Protein AF-A0A523SRG1-F1 (afdb_monomer)

Secondary structure (DSSP, 8-state):
-HHHHHHHHHHHHHHHGGGGS------------TT-EEEE--TT-GGG-EEEE--TT--

Radius of gyration: 27.5 Å; Cα contacts (8 Å, |Δi|>4): 37; chains: 1; bounding box: 48×29×67 Å

Foldseek 3Di:
DVVVVVVVVVVVVVVCVVVVPDPPPPPPDDDDDAQDKDFDDDPPCVVPGDIDGQHNVRD

Mean predicted aligned error: 11.38 Å

Structure (mmCIF, N/CA/C/O backbone):
data_AF-A0A523SRG1-F1
#
_entry.id   AF-A0A523SRG1-F1
#
loop_
_atom_site.group_PDB
_atom_site.id
_atom_site.type_symbol
_atom_site.label_atom_id
_atom_site.label_alt_id
_atom_site.label_comp_id
_atom_site.label_asym_id
_atom_site.label_entity_id
_atom_site.label_seq_id
_atom_site.pdbx_PDB_ins_code
_atom_site.Cartn_x
_atom_site.Cartn_y
_atom_site.Cartn_z
_atom_site.occupancy
_atom_site.B_iso_or_equiv
_atom_site.auth_seq_id
_atom_site.auth_comp_id
_atom_site.auth_asym_id
_atom_site.auth_atom_id
_atom_site.pdbx_PDB_model_num
ATOM 1 N N . MET A 1 1 ? 34.257 14.023 -53.087 1.00 63.59 1 MET A N 1
ATOM 2 C CA . MET A 1 1 ? 34.580 13.149 -51.932 1.00 63.59 1 MET A CA 1
ATOM 3 C C . MET A 1 1 ? 33.956 13.642 -50.624 1.00 63.59 1 MET A C 1
ATOM 5 O O . MET A 1 1 ? 33.225 12.883 -50.010 1.00 63.59 1 MET A O 1
ATOM 9 N N . LYS A 1 2 ? 34.129 14.917 -50.237 1.00 72.50 2 LYS A N 1
ATOM 10 C CA . LYS A 1 2 ? 33.565 15.479 -48.986 1.00 72.50 2 LYS A CA 1
ATOM 11 C C . LYS A 1 2 ? 32.028 15.402 -48.879 1.00 72.50 2 LYS A C 1
ATOM 13 O O . LYS A 1 2 ? 31.508 15.105 -47.816 1.00 72.50 2 LYS A O 1
ATOM 18 N N . ARG A 1 3 ? 31.301 15.601 -49.988 1.00 82.31 3 ARG A N 1
ATOM 19 C CA . ARG A 1 3 ? 29.824 15.506 -50.023 1.00 82.31 3 ARG A CA 1
ATOM 20 C C . ARG A 1 3 ? 29.302 14.090 -49.757 1.00 82.31 3 ARG A C 1
ATOM 22 O O . ARG A 1 3 ? 28.299 13.936 -49.081 1.00 82.31 3 ARG A O 1
ATOM 29 N N . ILE A 1 4 ? 30.016 13.077 -50.246 1.00 87.50 4 ILE A N 1
ATOM 30 C CA . ILE A 1 4 ? 29.676 11.665 -50.024 1.00 87.50 4 ILE A CA 1
ATOM 31 C C . ILE A 1 4 ? 29.895 11.307 -48.549 1.00 87.50 4 ILE A C 1
ATOM 33 O O . ILE A 1 4 ? 29.033 10.693 -47.936 1.00 87.50 4 ILE A O 1
ATOM 37 N N . LEU A 1 5 ? 30.996 11.780 -47.953 1.00 88.12 5 LEU A N 1
ATOM 38 C CA . LEU A 1 5 ? 31.282 11.600 -46.527 1.00 88.12 5 LEU A CA 1
ATOM 39 C C . LEU A 1 5 ? 30.184 12.202 -45.630 1.00 88.12 5 LEU A C 1
ATOM 41 O O . LEU A 1 5 ? 29.764 11.568 -44.669 1.00 88.12 5 LEU A O 1
ATOM 45 N N . ILE A 1 6 ? 29.689 13.398 -45.968 1.00 89.50 6 ILE A N 1
ATOM 46 C CA . ILE A 1 6 ? 28.614 14.065 -45.215 1.00 89.50 6 ILE A CA 1
ATOM 47 C C . ILE A 1 6 ? 27.322 13.240 -45.250 1.00 89.50 6 ILE A C 1
ATOM 49 O O . ILE A 1 6 ? 26.681 13.096 -44.216 1.00 89.50 6 ILE A O 1
ATOM 53 N N . ILE A 1 7 ? 26.979 12.654 -46.402 1.00 92.25 7 ILE A N 1
ATOM 54 C CA . ILE A 1 7 ? 25.786 11.804 -46.548 1.00 92.25 7 ILE A CA 1
ATOM 55 C C . ILE A 1 7 ? 25.895 10.549 -45.673 1.00 92.25 7 ILE A C 1
ATOM 57 O O . ILE A 1 7 ? 24.931 10.167 -45.018 1.00 92.25 7 ILE A O 1
ATOM 61 N N . PHE A 1 8 ? 27.070 9.919 -45.611 1.00 92.00 8 PHE A N 1
ATOM 62 C CA . PHE A 1 8 ? 27.265 8.753 -44.746 1.00 92.00 8 PHE A CA 1
ATOM 63 C C . PHE A 1 8 ? 27.140 9.099 -43.258 1.00 92.00 8 PHE A C 1
ATOM 65 O O . PHE A 1 8 ? 26.532 8.343 -42.505 1.00 92.00 8 PHE A O 1
ATOM 72 N N . ILE A 1 9 ? 27.657 10.257 -42.842 1.00 91.31 9 ILE A N 1
ATOM 73 C CA . ILE A 1 9 ? 27.560 10.730 -41.455 1.00 91.31 9 ILE A CA 1
ATOM 74 C C . ILE A 1 9 ? 26.107 11.039 -41.077 1.00 91.31 9 ILE A C 1
ATOM 76 O O . ILE A 1 9 ? 25.665 10.655 -39.995 1.00 91.31 9 ILE A O 1
ATOM 80 N N . THR A 1 10 ? 25.346 11.697 -41.956 1.00 87.94 10 THR A N 1
ATOM 81 C CA . THR A 1 10 ? 23.940 12.018 -41.675 1.00 87.94 10 THR A CA 1
ATOM 82 C C . THR A 1 10 ? 23.068 10.769 -41.630 1.00 87.94 10 THR A C 1
ATOM 84 O O . THR A 1 10 ? 22.238 10.650 -40.733 1.00 87.94 10 THR A O 1
ATOM 87 N N . VAL A 1 11 ? 23.287 9.803 -42.526 1.00 90.31 11 VAL A N 1
ATOM 88 C CA . VAL A 1 11 ? 22.582 8.511 -42.496 1.00 90.31 11 VAL A CA 1
ATOM 89 C C . VAL A 1 11 ? 22.903 7.743 -41.212 1.00 90.31 11 VAL A C 1
ATOM 91 O O . VAL A 1 11 ? 21.994 7.234 -40.563 1.00 90.31 11 VAL A O 1
ATOM 94 N N . TYR A 1 12 ? 24.168 7.715 -40.792 1.00 87.19 12 TYR A N 1
ATOM 95 C CA . TYR A 1 12 ? 24.581 7.065 -39.547 1.00 87.19 12 TYR A CA 1
ATOM 96 C C . TYR A 1 12 ? 23.926 7.694 -38.302 1.00 87.19 12 TYR A C 1
ATOM 98 O O . TYR A 1 12 ? 23.429 6.978 -37.434 1.00 87.19 12 TYR A O 1
ATOM 106 N N . LEU A 1 13 ? 23.844 9.027 -38.245 1.00 82.19 13 LEU A N 1
ATOM 107 C CA . LEU A 1 13 ? 23.168 9.762 -37.165 1.00 82.19 13 LEU A CA 1
ATOM 108 C C . LEU A 1 13 ? 21.654 9.494 -37.107 1.00 82.19 13 LEU A C 1
ATOM 110 O O . LEU A 1 13 ? 21.090 9.368 -36.017 1.00 82.19 13 LEU A O 1
ATOM 114 N N . ILE A 1 14 ? 20.99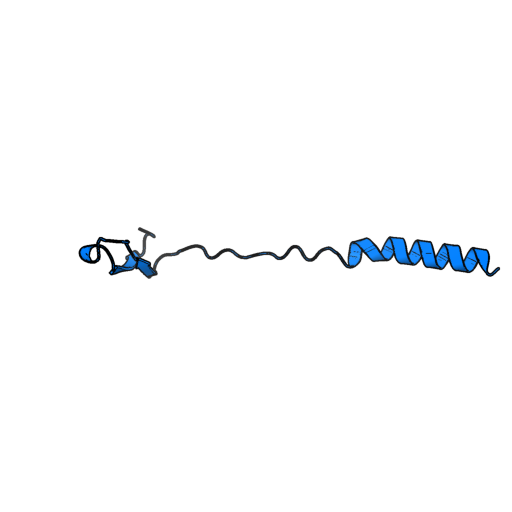9 9.369 -38.264 1.00 83.19 14 ILE A N 1
ATOM 115 C CA . ILE A 1 14 ? 19.567 9.038 -38.349 1.00 83.19 14 ILE A CA 1
ATOM 116 C C . ILE A 1 14 ? 19.312 7.608 -37.853 1.00 83.19 14 ILE A C 1
ATOM 118 O O . ILE A 1 14 ? 18.350 7.375 -37.124 1.00 83.19 14 ILE A O 1
ATOM 122 N N . LEU A 1 15 ? 20.193 6.663 -38.188 1.00 80.06 15 LEU A N 1
ATOM 123 C CA . LEU A 1 15 ? 20.061 5.260 -37.782 1.00 80.06 15 LEU A CA 1
ATOM 124 C C . LEU A 1 15 ? 20.329 5.026 -36.284 1.00 80.06 15 LEU A C 1
ATOM 126 O O . LEU A 1 15 ? 19.787 4.081 -35.717 1.00 80.06 15 LEU A O 1
ATOM 130 N N . ILE A 1 16 ? 21.114 5.886 -35.625 1.00 82.19 16 ILE A N 1
ATOM 131 C CA . ILE A 1 16 ? 21.403 5.799 -34.180 1.00 82.19 16 ILE A CA 1
ATOM 132 C C . ILE A 1 16 ? 20.292 6.386 -33.297 1.00 82.19 16 ILE A C 1
ATOM 134 O O . ILE A 1 16 ? 20.125 5.947 -32.158 1.00 82.19 16 ILE A O 1
ATOM 138 N N . SER A 1 17 ? 19.511 7.344 -33.808 1.00 69.81 17 SER A N 1
ATOM 139 C CA . SER A 1 17 ? 18.459 8.035 -33.041 1.00 69.81 17 SER A CA 1
ATOM 140 C C . SER A 1 17 ? 17.445 7.112 -32.339 1.00 69.81 17 SER A C 1
ATOM 142 O O . SER A 1 17 ? 17.195 7.333 -31.154 1.00 69.81 17 SER A O 1
ATOM 144 N N . PRO A 1 18 ? 16.880 6.064 -32.976 1.00 70.62 18 PRO A N 1
ATOM 145 C CA . PRO A 1 18 ? 15.896 5.208 -32.307 1.00 70.62 18 PRO A CA 1
ATOM 146 C C . PRO A 1 18 ? 16.495 4.313 -31.208 1.00 70.62 18 PRO A C 1
ATOM 148 O O . PRO A 1 18 ? 15.767 3.879 -30.321 1.00 70.62 18 PRO A O 1
ATOM 151 N N . CYS A 1 19 ? 17.812 4.067 -31.208 1.00 64.06 19 CYS A N 1
ATOM 152 C CA . CYS A 1 19 ? 18.465 3.254 -30.177 1.00 64.06 19 CYS A CA 1
ATOM 153 C C . CYS A 1 19 ? 18.635 4.007 -28.845 1.00 64.06 19 CYS A C 1
ATOM 155 O O . CYS A 1 19 ? 18.746 3.385 -27.792 1.00 64.06 19 CYS A O 1
ATOM 157 N N . LEU A 1 20 ? 18.656 5.343 -28.879 1.00 61.31 20 LEU A N 1
ATOM 158 C CA . LEU A 1 20 ? 18.873 6.180 -27.695 1.00 61.31 20 LEU A CA 1
ATOM 159 C C . LEU A 1 20 ? 17.576 6.530 -26.946 1.00 61.31 20 LEU A C 1
ATOM 161 O O . LEU A 1 20 ? 17.653 7.110 -25.868 1.00 61.31 20 LEU A O 1
ATOM 165 N N . PHE A 1 21 ? 16.401 6.191 -27.494 1.00 62.44 21 PHE A N 1
ATOM 166 C CA . PHE A 1 21 ? 15.111 6.725 -27.029 1.00 62.44 21 PHE A CA 1
ATOM 167 C C . PHE A 1 21 ? 14.110 5.694 -26.480 1.00 62.44 21 PHE A C 1
ATOM 169 O O . PHE A 1 21 ? 12.972 6.054 -26.198 1.00 62.44 21 PHE A O 1
ATOM 176 N N . SER A 1 22 ? 14.506 4.433 -26.281 1.00 62.91 22 SER A N 1
ATOM 177 C CA . SER A 1 22 ? 13.624 3.403 -25.710 1.00 62.91 22 SER A CA 1
ATOM 178 C C . SER A 1 22 ? 14.096 2.961 -24.326 1.00 62.91 22 SER A C 1
ATOM 180 O O . SER A 1 22 ? 14.601 1.855 -24.148 1.00 62.91 22 SER A O 1
ATOM 182 N N . GLN A 1 23 ? 13.912 3.827 -23.332 1.00 63.38 23 GLN A N 1
ATOM 183 C CA . GLN A 1 23 ? 13.764 3.387 -21.946 1.00 63.38 23 GLN A CA 1
ATOM 184 C C . GLN A 1 23 ? 12.329 3.693 -21.540 1.00 63.38 23 GLN A C 1
ATOM 186 O O . GLN A 1 23 ? 12.033 4.747 -20.983 1.00 63.38 23 GLN A O 1
ATOM 191 N N . GLU A 1 24 ? 11.422 2.782 -21.890 1.00 65.44 24 GLU A N 1
ATOM 192 C CA . GLU A 1 24 ? 10.115 2.740 -21.251 1.00 65.44 24 GLU A CA 1
ATOM 193 C C . GLU A 1 24 ? 10.395 2.494 -19.766 1.00 65.44 24 GLU A C 1
ATOM 195 O O . GLU A 1 24 ? 10.950 1.462 -19.382 1.00 65.44 24 GLU A O 1
ATOM 200 N N . MET A 1 25 ? 10.152 3.511 -18.943 1.00 66.25 25 MET A N 1
ATOM 201 C CA . MET A 1 25 ? 10.336 3.416 -17.505 1.00 66.25 25 MET A CA 1
ATOM 202 C C . MET A 1 25 ? 9.274 2.428 -17.028 1.00 66.25 25 MET A C 1
ATOM 204 O O . MET A 1 25 ? 8.110 2.791 -16.897 1.00 66.25 25 MET A O 1
ATOM 208 N N . VAL A 1 26 ? 9.648 1.156 -16.868 1.00 68.19 26 VAL A N 1
ATOM 209 C CA . VAL A 1 26 ? 8.765 0.137 -16.300 1.00 68.19 26 VAL A CA 1
ATOM 210 C C . VAL A 1 26 ? 8.542 0.532 -14.846 1.00 68.19 26 VAL A C 1
ATOM 212 O O . VAL A 1 26 ? 9.306 0.164 -13.956 1.00 68.19 26 VAL A O 1
ATOM 215 N N . THR A 1 27 ? 7.528 1.359 -14.611 1.00 67.75 27 THR A N 1
ATOM 216 C CA . THR A 1 27 ? 7.057 1.683 -13.275 1.00 67.75 27 THR A CA 1
ATOM 217 C C . THR A 1 27 ? 6.363 0.439 -12.754 1.00 67.75 27 THR A C 1
ATOM 219 O O . THR A 1 27 ? 5.254 0.094 -13.157 1.00 67.75 27 THR A O 1
ATOM 222 N N . THR A 1 28 ? 7.056 -0.305 -11.895 1.00 81.12 28 THR A N 1
ATOM 223 C CA . THR A 1 28 ? 6.421 -1.362 -11.115 1.00 81.12 28 THR A CA 1
ATOM 224 C C . THR A 1 28 ? 5.574 -0.684 -10.051 1.00 81.12 28 THR A C 1
ATOM 226 O O . THR A 1 28 ? 6.063 -0.385 -8.960 1.00 81.12 28 THR A O 1
ATOM 229 N N . ASP A 1 29 ? 4.325 -0.383 -10.392 1.00 88.25 29 ASP A N 1
ATOM 230 C CA . ASP A 1 29 ? 3.378 0.157 -9.427 1.00 88.25 29 ASP A CA 1
ATOM 231 C C . ASP A 1 29 ? 3.234 -0.819 -8.259 1.00 88.25 29 ASP A C 1
ATOM 233 O O . ASP A 1 29 ? 3.113 -2.038 -8.438 1.00 88.25 29 ASP A O 1
ATOM 237 N N . TYR A 1 30 ? 3.262 -0.275 -7.045 1.00 90.69 30 TYR A N 1
ATOM 238 C CA . TYR A 1 30 ? 3.072 -1.076 -5.849 1.00 90.69 30 TYR A CA 1
ATOM 239 C C . TYR A 1 30 ? 1.649 -1.634 -5.811 1.00 90.69 30 TYR A C 1
ATOM 241 O O . TYR A 1 30 ? 0.671 -0.902 -5.972 1.00 90.69 30 TYR A O 1
ATOM 249 N N . ARG A 1 31 ? 1.529 -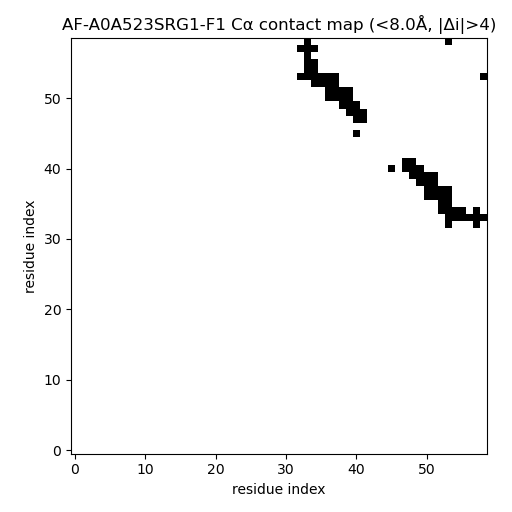2.937 -5.552 1.00 92.50 31 ARG A N 1
ATOM 250 C CA . ARG A 1 31 ? 0.245 -3.613 -5.360 1.00 92.50 31 ARG A CA 1
ATOM 251 C C . ARG A 1 31 ? 0.177 -4.103 -3.923 1.00 92.50 31 ARG A C 1
ATOM 253 O O . ARG A 1 31 ? 1.024 -4.892 -3.517 1.00 92.50 31 ARG A O 1
ATOM 260 N N . ILE A 1 32 ? -0.835 -3.639 -3.194 1.00 95.00 32 ILE A N 1
ATOM 261 C CA . ILE A 1 32 ? -1.092 -4.053 -1.812 1.00 95.00 32 ILE A CA 1
ATOM 262 C C . ILE A 1 32 ? -1.303 -5.572 -1.768 1.00 95.00 32 ILE A C 1
ATOM 264 O O . ILE A 1 32 ? -2.047 -6.122 -2.585 1.00 95.00 32 ILE A O 1
ATOM 268 N N . GLY A 1 33 ? -0.651 -6.231 -0.816 1.00 95.75 33 GLY A N 1
ATOM 269 C CA . GLY A 1 33 ? -0.714 -7.666 -0.586 1.00 95.75 33 GLY A CA 1
ATOM 270 C C . GLY A 1 33 ? -1.104 -8.038 0.849 1.00 95.75 33 GLY A C 1
ATOM 271 O O . GLY A 1 33 ? -1.216 -7.181 1.729 1.00 95.75 33 GLY A O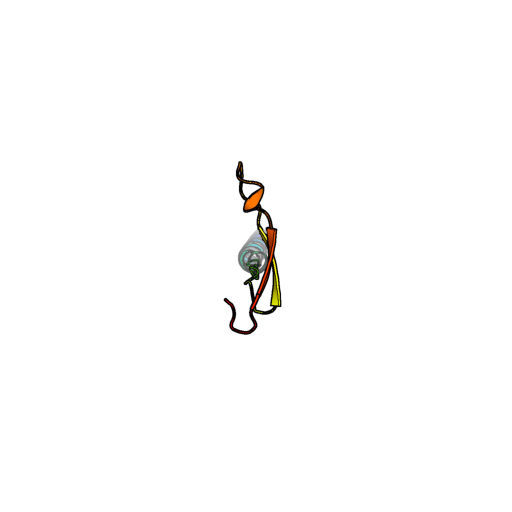 1
ATOM 272 N N . PRO A 1 34 ? -1.321 -9.341 1.104 1.00 97.56 34 PRO A N 1
ATOM 273 C CA . PRO A 1 34 ? -1.545 -9.854 2.450 1.00 97.56 34 PRO A CA 1
ATOM 274 C C . PRO A 1 34 ? -0.426 -9.439 3.408 1.00 97.56 34 PRO A C 1
ATOM 276 O O . PRO A 1 34 ? 0.744 -9.463 3.031 1.00 97.56 34 PRO A O 1
ATOM 279 N N . LYS A 1 35 ? -0.779 -9.143 4.665 1.00 96.25 35 LYS A N 1
ATOM 280 C CA . LYS A 1 35 ? 0.118 -8.700 5.759 1.00 96.25 35 LYS A CA 1
ATOM 281 C C . LYS A 1 35 ? 0.642 -7.274 5.673 1.00 96.25 35 LYS A C 1
ATOM 283 O O . LYS A 1 35 ? 1.267 -6.827 6.647 1.00 96.25 35 LYS A O 1
ATOM 288 N N . ASP A 1 36 ? 0.374 -6.565 4.584 1.00 97.19 36 ASP A N 1
ATOM 289 C CA . ASP A 1 36 ? 0.751 -5.164 4.460 1.00 97.19 36 ASP A CA 1
ATOM 290 C C . ASP A 1 36 ? 0.138 -4.334 5.581 1.00 97.19 36 ASP A C 1
ATOM 292 O O . ASP A 1 36 ? -0.973 -4.599 6.046 1.00 97.19 36 ASP A O 1
ATOM 296 N N . LEU A 1 37 ? 0.881 -3.326 6.022 1.00 97.69 37 LEU A N 1
ATOM 297 C CA . LEU A 1 37 ? 0.402 -2.354 6.989 1.00 97.69 37 LEU A CA 1
ATOM 298 C C . LEU A 1 37 ? -0.087 -1.122 6.229 1.00 97.69 37 LEU A C 1
ATOM 300 O O . LEU A 1 37 ? 0.687 -0.486 5.518 1.00 97.69 37 LEU A O 1
ATOM 304 N N . LEU A 1 38 ? -1.366 -0.802 6.381 1.00 96.75 38 LEU A N 1
ATOM 305 C CA . LEU A 1 38 ? -2.005 0.351 5.766 1.00 96.75 38 LEU A CA 1
ATOM 306 C C . LEU A 1 38 ? -2.255 1.407 6.831 1.00 96.75 38 LEU A C 1
ATOM 308 O O . LEU A 1 38 ? -2.850 1.117 7.870 1.00 96.75 38 LEU A O 1
ATOM 312 N N . ASP A 1 39 ? -1.833 2.631 6.549 1.00 97.62 39 ASP A N 1
ATOM 313 C CA . ASP A 1 39 ? -2.167 3.794 7.358 1.00 97.62 39 ASP A CA 1
ATOM 314 C C . ASP A 1 39 ? -3.287 4.580 6.673 1.00 97.62 39 ASP A C 1
ATOM 316 O O . ASP A 1 39 ? -3.125 5.063 5.552 1.00 97.62 39 ASP A O 1
ATOM 320 N N . ILE A 1 40 ? -4.459 4.638 7.306 1.00 97.00 40 ILE A N 1
ATOM 321 C CA . ILE A 1 40 ? -5.675 5.204 6.718 1.00 97.00 40 ILE A CA 1
ATOM 322 C C . ILE A 1 40 ? -6.001 6.501 7.441 1.00 97.00 40 ILE A C 1
ATOM 324 O O . ILE A 1 40 ? -6.318 6.488 8.627 1.00 97.00 40 ILE A O 1
ATOM 328 N N . SER A 1 41 ? -5.984 7.608 6.701 1.00 97.31 41 SER A N 1
ATOM 329 C CA . SER A 1 41 ? -6.379 8.933 7.186 1.00 97.31 41 SER A CA 1
ATOM 330 C C . SER A 1 41 ? -7.726 9.350 6.599 1.00 97.31 41 SER A C 1
ATOM 332 O O . SER A 1 41 ? -7.890 9.377 5.379 1.00 97.31 41 SER A O 1
ATOM 334 N N . VAL A 1 42 ? -8.683 9.700 7.460 1.00 97.19 42 VAL A N 1
ATOM 335 C CA . VAL A 1 42 ? -10.016 10.172 7.064 1.00 97.19 42 VAL A CA 1
ATOM 336 C C . VAL A 1 42 ? -10.198 11.611 7.525 1.00 97.19 42 VAL A C 1
ATOM 338 O O . VAL A 1 42 ? -10.213 11.910 8.716 1.00 97.19 42 VAL A O 1
ATOM 341 N N . PHE A 1 43 ? -10.347 12.520 6.566 1.00 97.56 43 PHE A N 1
ATOM 342 C CA . PHE A 1 43 ? -10.472 13.943 6.855 1.00 97.56 43 PHE A CA 1
ATOM 343 C C . PHE A 1 43 ? -11.763 14.260 7.626 1.00 97.56 43 PHE A C 1
ATOM 345 O O . PHE A 1 43 ? -12.854 13.886 7.198 1.00 97.56 43 PHE A O 1
ATOM 352 N N . GLY A 1 44 ? -11.634 14.985 8.741 1.00 96.31 44 GLY A N 1
ATOM 353 C CA . GLY A 1 44 ? -12.762 15.448 9.557 1.00 96.31 44 GLY A CA 1
ATOM 354 C C . GLY A 1 44 ? -13.433 14.366 10.411 1.00 96.31 44 GLY A C 1
ATOM 355 O O . GLY A 1 44 ? -14.426 14.664 11.070 1.00 96.31 44 GLY A O 1
ATOM 356 N N . LEU A 1 45 ? -12.908 13.135 10.404 1.00 96.56 45 LEU A N 1
ATOM 357 C CA . LEU A 1 45 ? -13.410 12.001 11.183 1.00 96.56 45 LEU A CA 1
ATOM 358 C C . LEU A 1 45 ? -12.231 11.230 11.788 1.00 96.56 45 LEU A C 1
ATOM 360 O O . LEU A 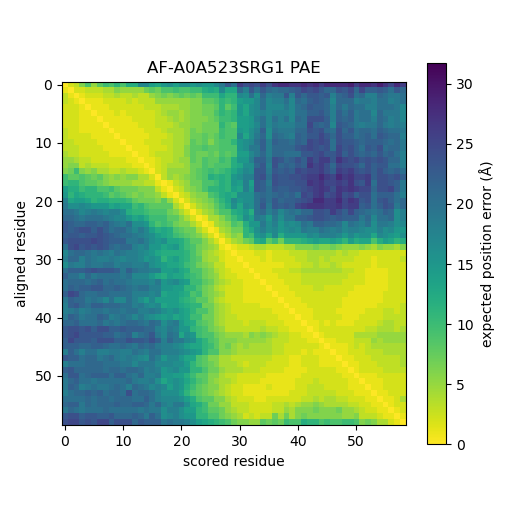1 45 ? -11.889 10.129 11.354 1.00 96.56 45 LEU A O 1
ATOM 364 N N . ASP A 1 46 ? -11.611 11.819 12.810 1.00 94.75 46 ASP A N 1
ATOM 365 C 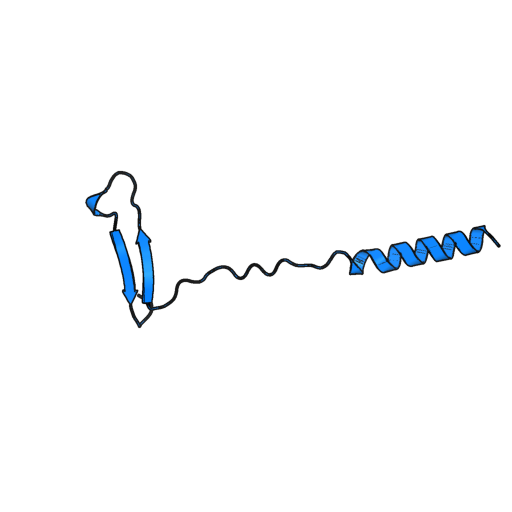CA . ASP A 1 46 ? -10.422 11.262 13.470 1.00 94.75 46 ASP A CA 1
ATOM 366 C C . ASP A 1 46 ? -10.669 9.862 14.051 1.00 94.75 46 ASP A C 1
ATOM 368 O O . ASP A 1 46 ? -9.777 9.021 14.044 1.00 94.75 46 ASP A O 1
ATOM 372 N N . GLU A 1 47 ? -11.901 9.568 14.471 1.00 96.56 47 GLU A N 1
ATOM 373 C CA . GLU A 1 47 ? -12.308 8.248 14.974 1.00 96.56 47 GLU A CA 1
ATOM 374 C C . GLU A 1 47 ? -12.209 7.121 13.928 1.00 96.56 47 GLU A C 1
ATOM 376 O O . GLU A 1 47 ? -12.128 5.944 14.284 1.00 96.56 47 GLU A O 1
ATOM 381 N N . LEU A 1 48 ? -12.197 7.468 12.636 1.00 96.44 48 LEU A N 1
ATOM 382 C CA . LEU A 1 48 ? -12.034 6.522 11.530 1.00 96.44 48 LEU A CA 1
ATOM 383 C C . LEU A 1 48 ? -10.588 6.442 11.022 1.00 96.44 48 LEU A C 1
ATOM 385 O O . LEU A 1 48 ? -10.275 5.531 10.252 1.00 96.44 48 LEU A O 1
ATOM 389 N N . THR A 1 49 ? -9.715 7.357 11.453 1.00 97.88 49 THR A N 1
ATOM 390 C CA . THR A 1 49 ? -8.288 7.351 11.116 1.00 97.88 49 THR A CA 1
ATOM 391 C C . THR A 1 49 ? -7.577 6.284 11.937 1.00 97.88 49 THR A C 1
ATOM 393 O O . THR A 1 49 ? -7.622 6.289 13.167 1.00 97.88 49 THR A O 1
ATOM 396 N N . LYS A 1 50 ? -6.944 5.326 11.262 1.00 97.44 50 LYS A N 1
ATOM 397 C CA . LYS A 1 50 ? -6.317 4.180 11.923 1.00 97.44 50 LYS A CA 1
ATOM 398 C C . LYS A 1 50 ? -5.310 3.477 11.031 1.00 97.44 50 LYS A C 1
ATOM 400 O O . LYS A 1 50 ? -5.425 3.463 9.808 1.00 97.44 50 LYS A O 1
ATOM 405 N N . THR A 1 51 ? -4.401 2.766 11.680 1.00 97.75 51 THR A N 1
ATOM 406 C CA . THR A 1 51 ? -3.483 1.837 11.030 1.00 97.75 51 THR A CA 1
ATOM 407 C C . THR A 1 51 ? -4.029 0.412 11.137 1.00 97.75 51 THR A C 1
ATOM 409 O O . THR A 1 51 ? -4.401 -0.040 12.222 1.00 97.75 51 THR A O 1
ATOM 412 N N . VAL A 1 52 ? -4.093 -0.309 10.019 1.00 96.69 52 VAL A N 1
ATOM 413 C CA . VAL A 1 52 ? -4.615 -1.683 9.941 1.00 96.69 52 VAL A CA 1
ATOM 414 C C . VAL A 1 52 ? -3.681 -2.579 9.139 1.00 96.69 52 VAL A C 1
ATOM 416 O O . VAL A 1 52 ? -2.929 -2.106 8.295 1.00 96.69 52 VAL A O 1
ATOM 419 N N . ARG A 1 53 ? -3.723 -3.889 9.396 1.00 96.69 53 ARG A N 1
ATOM 420 C CA . ARG A 1 53 ? -2.977 -4.887 8.622 1.00 96.69 53 ARG A CA 1
ATOM 421 C C . ARG A 1 53 ? -3.927 -5.641 7.693 1.00 96.69 53 ARG A C 1
ATOM 4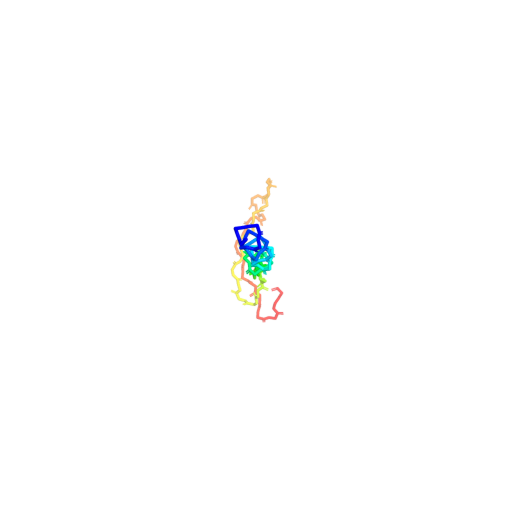23 O O . ARG A 1 53 ? -4.991 -6.056 8.145 1.00 96.69 53 ARG A O 1
ATOM 430 N N . VAL A 1 54 ? -3.526 -5.837 6.437 1.00 97.38 54 VAL A N 1
ATOM 431 C CA . VAL A 1 54 ? -4.257 -6.664 5.465 1.00 97.38 54 VAL A CA 1
ATOM 432 C C . VAL A 1 54 ? -4.213 -8.118 5.924 1.00 97.38 54 VAL A C 1
ATOM 434 O O . VAL A 1 54 ? -3.150 -8.628 6.291 1.00 97.38 54 VAL A O 1
ATOM 437 N N . SER A 1 55 ? -5.359 -8.788 5.919 1.00 96.56 55 SER A N 1
ATOM 438 C CA . SER A 1 55 ? -5.457 -10.196 6.309 1.00 96.56 55 SER A CA 1
ATOM 439 C C . SER A 1 55 ? -4.679 -11.130 5.371 1.00 96.56 55 SER A C 1
ATOM 441 O O . SER A 1 55 ? -4.290 -10.763 4.260 1.00 96.56 55 SER A O 1
ATOM 443 N N . GLU A 1 56 ? -4.450 -12.368 5.817 1.00 94.94 56 GLU A N 1
ATOM 444 C CA . GLU A 1 56 ? -3.759 -13.408 5.038 1.00 94.94 56 GLU A CA 1
ATOM 445 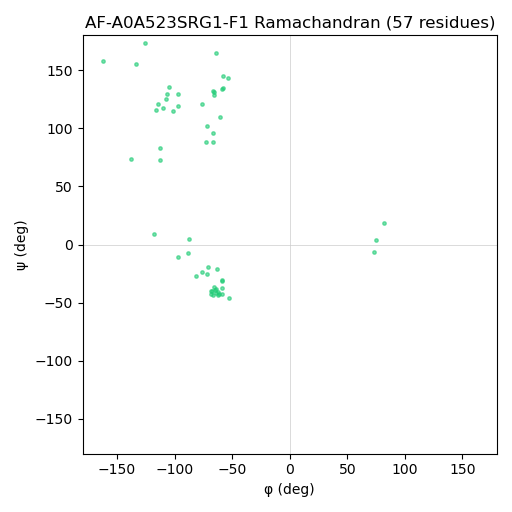C C . GLU A 1 56 ? -4.457 -13.725 3.705 1.00 94.94 56 GLU A C 1
ATOM 447 O O . GLU A 1 56 ? -3.791 -14.081 2.735 1.00 94.94 56 GLU A O 1
ATOM 452 N N . ASP A 1 57 ? -5.786 -13.595 3.645 1.00 95.31 57 ASP A N 1
ATOM 453 C CA . ASP A 1 57 ? -6.579 -13.813 2.433 1.00 95.31 57 ASP A CA 1
ATOM 454 C C 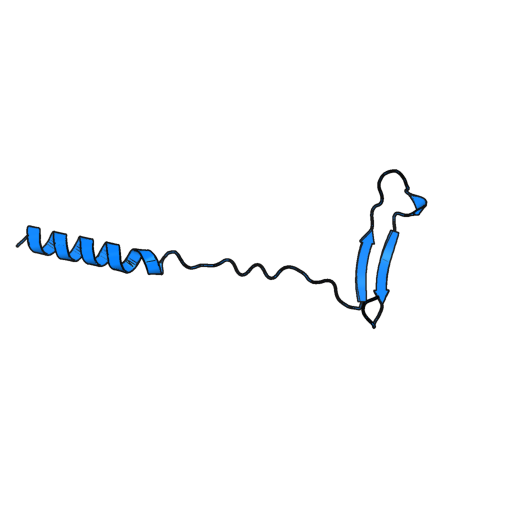. ASP A 1 57 ? -6.710 -12.557 1.555 1.00 95.31 57 ASP A C 1
ATOM 456 O O . ASP A 1 57 ? -7.395 -12.597 0.532 1.00 95.31 57 ASP A O 1
ATOM 460 N N . GLY A 1 58 ? -6.032 -11.461 1.917 1.00 87.44 58 GLY A N 1
ATOM 461 C CA . GLY A 1 58 ? -6.003 -10.217 1.146 1.00 87.44 58 GLY A CA 1
ATOM 462 C C . GLY A 1 58 ? -7.211 -9.301 1.363 1.00 87.44 58 GLY A C 1
ATOM 463 O O . GLY A 1 58 ? -7.471 -8.449 0.514 1.00 87.44 58 GLY A O 1
ATOM 464 N N . LYS A 1 59 ? -7.959 -9.488 2.457 1.00 78.56 59 LYS A N 1
ATOM 465 C CA . LYS A 1 59 ? -9.114 -8.664 2.853 1.00 78.56 59 LYS A CA 1
ATOM 466 C C . LYS A 1 59 ? -8.845 -7.728 4.029 1.00 78.56 59 LYS A C 1
ATOM 468 O O . LYS A 1 59 ? -7.922 -8.010 4.831 1.00 78.56 59 LYS A O 1
#

Sequence (59 aa):
MKRILIIFITVYLILISPCLFSQEMVTTDYRIGPKDLLDISVFGLDELTKTVRVSEDGK

Solvent-accessible surface area (backbone atoms only — not comparable to full-atom values): 3874 Å² total; per-residue (Å²): 112,72,70,61,54,50,53,54,53,52,52,51,54,61,70,49,52,71,78,78,70,74,75,78,78,81,75,79,72,88,72,93,51,53,64,39,78,46,80,45,82,44,89,97,38,68,91,70,38,46,74,47,64,31,32,87,88,59,92

pLDDT: mean 86.56, std 12.14, range [61.31, 97.88]

=== Feature glossary ===
Legend for the data blocks above and below:

— What the protein is —

The amino-acid sequence is the protein's primary structure: the linear order of residues from the N-terminus to the C-terminus, written in one-letter code. Everything else here — the 3D coordinates, the secondary structure, the domain annotations — is ultimately a consequence of this string.

Database cross-references. InterPro integrates a dozen domain/family signature databases into unified entries with residue-range hits. GO terms attach function/process/location labels with evidence codes. CATH codes position the fold in a four-level structural taxonomy. Organism is the NCBI-taxonomy species name.

— Where its atoms are —

The mmCIF block holds the 3D Cartesian coordinates of each backbone atom (N, Cα, C, O) in ångströms. mmCIF is the PDB's canonical archive format — a tagged-loop text representation of the atomic model.

The six renders are orthographic views along the three Cartesian axes in both directions. Representation (cartoon, sticks, or surface) and color scheme (sequence-rainbow or by-chain) vary across proteins so the training set covers all the common visualization conventions.

— Local backbone conformation —

Secondary structure is the local, repeating backbone conformation. DSSP classifies it into eight states by reading the hydrogen-bond network: three helix types (H, G, I), two β types (E, B), two non-regular types (T, S), and unstructured coil (-).

SS3 is a coarse helix/strand/coil call (letters a/b/c) made by the P-SEA algorithm from inter-Cα distances and dihedrals. It is less detailed than DSSP but needs only Cα positions.

Backbone dihedral angles. Every residue except chain termini has a φ (preceding-C → N → Cα → C) and a ψ (N → Cα → C → next-N). They are reported in degrees following the IUPAC sign convention. Secondary structure is essentially a statement about which (φ, ψ) basin each residue occupies.

— Global shape and packing —

The geometric summary reports three shape descriptors. Rg (radius of gyration) measures how spread out the Cα atoms are about their centre of mass; compact globular proteins have small Rg, elongated or unfolded ones large. Cα contacts (<8 Å, |i−j|>4) count long-range residue pairs in spatial proximity — high for tightly packed folds, near zero for rods or random coil. The bounding-box extents give the protein's footprint along x, y, z in Å.

Solvent accessibility: the surface area of each residue that a 1.4 Å water probe can touch, in Å². When only backbone atoms are present the absolute values are lower than full-atom SASA (side chains contribute most of the area) and are flagged as backbone-only.

Plot images: a contact map (which residues are close in 3D, as an N×N binary image), a Ramachandran scatter (backbone torsion angles, revealing secondary-structure composition at a glance), and — for AlphaFold structures — a PAE heatmap (pairwise prediction confidence).

— Structural neighborhood —

Foldseek's 3Di representation compresses backbone geometry into a per-residue letter drawn from a learned twenty-state alphabet. It captures the tertiary interaction pattern around each residue — which residues are packed against it in space, regardless of where they are in sequence.

Structural nearest neighbors (via Foldseek easy-search vs the PDB). Reported per hit: target PDB id, E-value, and alignment TM-score. A TM-score above ~0.5 is the conventional threshold for 'same fold'.

— Confidence and disorder —

pLDDT (predicted Local Distance Difference Test) is AlphaFold's per-residue confidence score, ranging from 0 to 100. Values above 90 indicate high confidence (typically well-packed cores); 70–90 is confident; 50–70 low confidence; below 50 usually means the region is disordered or the prediction is unreliable there. AlphaFold stores pLDDT in the mmCIF B-factor column.

For experimental (PDB) structures, the B-factor (temperature factor) quantifies the positional spread of each atom in the crystal — a combination of thermal vibration and static disorder — in units of Å². High B-factors mark flexible loops or poorly resolved regions; low B-factors mark the rigid, well-ordered core.

Predicted Aligned Error (PAE) is an AlphaFold confidence matrix: entry (i, j) is the expected error in the position of residue j, in ångströms, when the prediction is superimposed on the true structure at residue i. Low PAE within a block of residues means that block is internally rigid and well-predicted; high PAE between two blocks means their relative placement is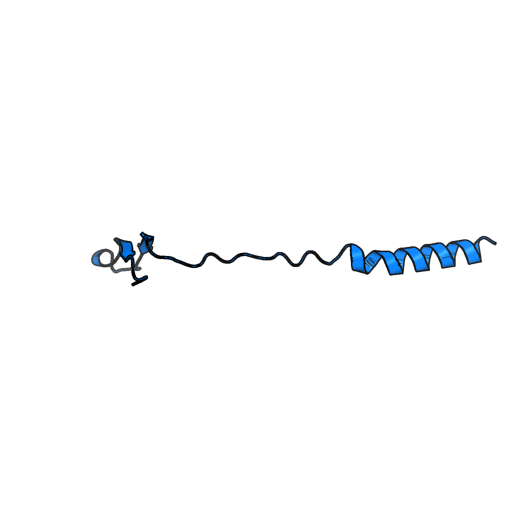 uncertain even if each block individually is confident.